Protein AF-A0A0A9WP14-F1 (afdb_monomer)

Foldseek 3Di:
DQVVLQVVLCVQVVDGDDLDLVCQLLVPLQPQSVVSSCCSVVLDPCVVDPGGDHPDPLVSSLVNLVVVVVSCVVLVNDDDSVLNSCSSVSRSVSRVSSSVSVVVSVVVVVVVVVVVVVVVD

Secondary structure (DSSP, 8-state):
-HHHHHHHHHHHHSS-----TTTHHHHHTTSHHHHHHHHHTTSS-TTTSPPPPSS--HHHHHHHHHHHHHHHHHTT----HHHHHHHHTT-HHHHHHHHHHHHHHHHHHHHHHHHHHHHT-

Radius of gyration: 14.54 Å; Cα contacts (8 Å, |Δi|>4): 125; chains: 1; bounding box: 34×28×44 Å

Structure (mmCIF, N/CA/C/O backbone):
data_AF-A0A0A9WP14-F1
#
_entry.id   AF-A0A0A9WP14-F1
#
loop_
_atom_site.group_PDB
_atom_site.id
_atom_site.type_symbol
_atom_site.label_atom_id
_atom_site.label_alt_id
_atom_site.label_comp_id
_atom_site.label_asym_id
_atom_site.label_entity_id
_atom_site.label_seq_id
_atom_site.pdbx_PDB_ins_code
_atom_site.Cartn_x
_atom_site.Cartn_y
_atom_site.Cartn_z
_atom_site.occupancy
_atom_site.B_iso_or_equiv
_atom_site.auth_seq_id
_atom_site.auth_comp_id
_atom_site.auth_asym_id
_atom_site.auth_atom_id
_atom_site.pdbx_PDB_model_num
ATOM 1 N N . MET A 1 1 ? -17.231 -8.256 -2.338 1.00 64.88 1 MET A N 1
ATOM 2 C CA . MET A 1 1 ? -15.984 -7.984 -1.578 1.00 64.88 1 MET A CA 1
ATOM 3 C C . MET A 1 1 ? -15.216 -6.817 -2.172 1.00 64.88 1 MET A C 1
ATOM 5 O O . MET A 1 1 ? -14.972 -5.872 -1.438 1.00 64.88 1 MET A O 1
ATOM 9 N N . THR A 1 2 ? -14.899 -6.837 -3.472 1.00 76.12 2 THR A N 1
ATOM 10 C CA . THR A 1 2 ? -14.250 -5.707 -4.164 1.00 76.12 2 THR A CA 1
ATOM 11 C C . THR A 1 2 ? -15.015 -4.398 -3.977 1.00 76.12 2 THR A C 1
ATOM 13 O O . THR A 1 2 ? -14.423 -3.434 -3.526 1.00 76.12 2 THR A O 1
ATOM 16 N N . GLU A 1 3 ? -16.341 -4.396 -4.153 1.00 83.19 3 GLU A N 1
ATOM 17 C CA . GLU A 1 3 ? -17.187 -3.206 -3.934 1.00 83.19 3 GLU A CA 1
ATOM 18 C C . GLU A 1 3 ? -17.067 -2.609 -2.521 1.00 83.19 3 GLU A C 1
ATOM 20 O O . GLU A 1 3 ? -17.050 -1.395 -2.361 1.00 83.19 3 GLU A O 1
ATOM 25 N N . VAL A 1 4 ? -16.947 -3.448 -1.485 1.00 86.25 4 VAL A N 1
ATOM 26 C CA . VAL A 1 4 ? -16.783 -2.981 -0.096 1.00 86.25 4 VAL A CA 1
ATOM 27 C C . VAL A 1 4 ? -15.428 -2.297 0.074 1.00 86.25 4 VAL A C 1
ATOM 29 O O . VAL A 1 4 ? -15.335 -1.253 0.716 1.00 86.25 4 VAL A O 1
ATOM 32 N N . LEU A 1 5 ? -14.383 -2.873 -0.524 1.00 86.69 5 LEU A N 1
ATOM 33 C CA . LEU A 1 5 ? -13.041 -2.306 -0.492 1.00 86.69 5 LEU A CA 1
ATOM 34 C C . LEU A 1 5 ? -12.975 -1.002 -1.300 1.00 86.69 5 LEU A C 1
ATOM 36 O O . LEU A 1 5 ? -12.397 -0.030 -0.828 1.00 86.69 5 LEU A O 1
ATOM 40 N N . GLU A 1 6 ? -13.630 -0.935 -2.459 1.00 88.38 6 GLU A N 1
ATOM 41 C CA . GLU A 1 6 ? -13.753 0.284 -3.269 1.00 88.38 6 GLU A CA 1
ATOM 42 C C . GLU A 1 6 ? -14.521 1.386 -2.528 1.00 88.38 6 GLU A C 1
ATOM 44 O O . GLU A 1 6 ? -14.073 2.531 -2.486 1.00 88.38 6 GLU A O 1
ATOM 49 N N . GLN A 1 7 ? -15.639 1.056 -1.875 1.00 88.12 7 GLN A N 1
ATOM 50 C CA . GLN A 1 7 ? -16.391 2.002 -1.042 1.00 88.12 7 GLN A CA 1
ATOM 51 C C . GLN A 1 7 ? -15.567 2.500 0.147 1.00 88.12 7 GLN A C 1
ATOM 53 O O . GLN A 1 7 ? -15.599 3.689 0.473 1.00 88.12 7 GLN A O 1
ATOM 58 N N . TRP A 1 8 ? -14.803 1.614 0.790 1.00 89.38 8 TRP A N 1
ATOM 59 C CA . TRP A 1 8 ? -13.878 2.009 1.847 1.00 89.38 8 TRP A CA 1
ATOM 60 C C . TRP A 1 8 ? -12.777 2.930 1.318 1.00 89.38 8 TRP A C 1
ATOM 62 O O . TRP A 1 8 ? -12.497 3.947 1.947 1.00 89.38 8 TRP A O 1
ATOM 72 N N . MET A 1 9 ? -12.201 2.631 0.153 1.00 87.75 9 MET A N 1
ATOM 73 C CA . MET A 1 9 ? -11.210 3.490 -0.498 1.00 87.75 9 MET A CA 1
ATOM 74 C C . MET A 1 9 ? -11.786 4.873 -0.800 1.00 87.75 9 MET A C 1
ATOM 76 O O . MET A 1 9 ? -11.172 5.873 -0.436 1.00 87.75 9 MET A O 1
ATOM 80 N N . VAL A 1 10 ? -12.998 4.948 -1.360 1.00 88.44 10 VAL A N 1
ATOM 81 C CA . VAL A 1 10 ? -13.708 6.217 -1.598 1.00 88.44 10 VAL A CA 1
ATOM 82 C C . VAL A 1 10 ? -13.873 7.002 -0.301 1.00 88.44 10 VAL A C 1
ATOM 84 O O . VAL A 1 10 ? -13.571 8.193 -0.261 1.00 88.44 10 VAL A O 1
ATOM 87 N N . LYS A 1 11 ? -14.316 6.346 0.775 1.00 87.06 11 LYS A N 1
ATOM 88 C CA . LYS A 1 11 ? -14.521 6.989 2.079 1.00 87.06 11 LYS A CA 1
ATOM 89 C C . LYS A 1 11 ? -13.209 7.488 2.698 1.00 87.06 11 LYS A C 1
ATOM 91 O O . LYS A 1 11 ? -13.185 8.575 3.266 1.00 87.06 11 LYS A O 1
ATOM 96 N N . THR A 1 12 ? -12.142 6.698 2.607 1.00 86.12 12 THR A N 1
ATOM 97 C CA . THR A 1 12 ? -10.835 6.985 3.224 1.00 86.12 12 THR A CA 1
ATOM 98 C C . THR A 1 12 ? -10.059 8.050 2.450 1.00 86.12 12 THR A C 1
ATOM 100 O O . THR A 1 12 ? -9.472 8.961 3.036 1.00 86.12 12 THR A O 1
ATOM 103 N N . MET A 1 13 ? -10.062 7.942 1.123 1.00 82.75 13 MET A N 1
ATOM 104 C CA . MET A 1 13 ? -9.198 8.716 0.232 1.00 82.75 13 MET A CA 1
ATOM 105 C C . MET A 1 13 ? -9.915 9.895 -0.431 1.00 82.75 13 MET A C 1
ATOM 107 O O . MET A 1 13 ? -9.263 10.844 -0.858 1.00 82.75 13 MET A O 1
ATOM 111 N N . GLY A 1 14 ? -11.249 9.867 -0.495 1.00 79.19 14 GLY A N 1
ATOM 112 C CA . GLY A 1 14 ? -12.068 10.914 -1.112 1.00 79.19 14 GLY A CA 1
ATOM 113 C C . GLY A 1 14 ? -12.149 10.842 -2.639 1.00 79.19 14 GLY A C 1
ATOM 114 O O . GLY A 1 14 ? -12.726 11.737 -3.251 1.00 79.19 14 GLY A O 1
ATOM 115 N N . TYR A 1 15 ? -11.594 9.800 -3.266 1.00 75.38 15 TYR A N 1
ATOM 116 C CA . TYR A 1 15 ? -11.684 9.565 -4.707 1.00 75.38 15 TYR A CA 1
ATOM 117 C C . TYR A 1 15 ? -11.979 8.098 -5.021 1.00 75.38 15 TYR A C 1
ATOM 119 O O . TYR A 1 15 ? -11.666 7.198 -4.241 1.00 75.38 15 TYR A O 1
ATOM 127 N N . MET A 1 16 ? -12.608 7.863 -6.174 1.00 71.19 16 MET A N 1
ATOM 128 C CA . MET A 1 16 ? -12.952 6.519 -6.623 1.00 71.19 16 MET A CA 1
ATOM 129 C C . MET A 1 16 ? -11.710 5.785 -7.109 1.00 71.19 16 MET A C 1
ATOM 131 O O . MET A 1 16 ? -11.026 6.234 -8.026 1.00 71.19 16 MET A O 1
ATOM 135 N N . VAL A 1 17 ? -11.453 4.634 -6.498 1.00 70.81 17 VAL A N 1
ATOM 136 C CA . VAL A 1 17 ? -10.452 3.676 -6.950 1.00 70.81 17 VAL A CA 1
ATOM 137 C C . VAL A 1 17 ? -11.192 2.485 -7.526 1.00 70.81 17 VAL A C 1
ATOM 139 O O . VAL A 1 17 ? -11.935 1.824 -6.805 1.00 70.81 17 VAL A O 1
ATOM 142 N N . LYS A 1 18 ? -10.995 2.222 -8.818 1.00 74.50 18 LYS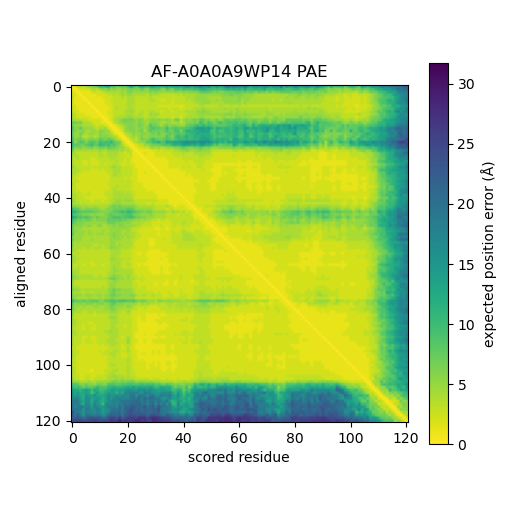 A N 1
ATOM 143 C CA . LYS A 1 18 ? -11.514 1.019 -9.463 1.00 74.50 18 LYS A CA 1
ATOM 144 C C . LYS A 1 18 ? -10.494 -0.098 -9.286 1.00 74.50 18 LYS A C 1
ATOM 146 O O . LYS A 1 18 ? -9.409 -0.052 -9.860 1.00 74.50 18 LYS A O 1
ATOM 151 N N . LEU A 1 19 ? -10.830 -1.101 -8.486 1.00 77.00 19 LEU A N 1
ATOM 152 C CA . LEU A 1 19 ? -9.966 -2.243 -8.188 1.00 77.00 19 LEU A CA 1
ATOM 153 C C . LEU A 1 19 ? -10.147 -3.341 -9.245 1.00 77.00 19 LEU A C 1
ATOM 155 O O . LEU A 1 19 ? -10.385 -4.507 -8.927 1.00 77.00 19 LEU A O 1
ATOM 159 N N . SER A 1 20 ? -10.051 -2.968 -10.526 1.00 78.56 20 SER A N 1
ATOM 160 C CA . SER A 1 20 ? -10.000 -3.948 -11.610 1.00 78.56 20 SER A CA 1
ATOM 161 C C . SER A 1 20 ? -8.650 -4.674 -11.565 1.00 78.56 20 SER A C 1
ATOM 163 O O . SER A 1 20 ? -7.615 -4.060 -11.305 1.00 78.56 20 SER A O 1
ATOM 165 N N . THR A 1 21 ? -8.62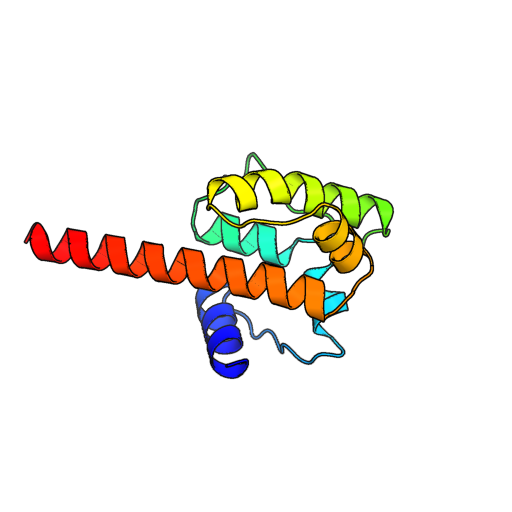7 -5.985 -11.822 1.00 67.50 21 THR A N 1
ATOM 166 C CA . THR A 1 21 ? -7.386 -6.786 -11.778 1.00 67.50 21 THR A CA 1
ATOM 167 C C . THR A 1 21 ? -6.315 -6.297 -12.754 1.00 67.50 21 THR A C 1
ATOM 169 O O . THR A 1 21 ? -5.136 -6.548 -12.536 1.00 67.50 21 THR A O 1
ATOM 172 N N . VAL A 1 22 ? -6.707 -5.576 -13.807 1.00 73.75 22 VAL A N 1
ATOM 173 C CA . VAL A 1 22 ? -5.801 -5.026 -14.825 1.00 73.75 22 VAL A CA 1
ATOM 174 C C . VAL A 1 22 ? -5.130 -3.730 -14.353 1.00 73.75 22 VAL A C 1
ATOM 176 O O . VAL A 1 22 ? -3.969 -3.474 -14.670 1.00 73.75 22 VAL A O 1
ATOM 179 N N . GLU A 1 23 ? -5.837 -2.904 -13.582 1.00 83.19 23 GLU A N 1
ATOM 180 C CA . GLU A 1 23 ? -5.361 -1.570 -13.193 1.00 83.19 23 GLU A CA 1
ATOM 181 C C . GLU A 1 23 ? -4.768 -1.545 -11.785 1.00 83.19 23 GLU A C 1
ATOM 183 O O . GLU A 1 23 ? -3.896 -0.727 -11.500 1.00 83.19 23 GLU A O 1
ATOM 188 N N . VAL A 1 24 ? -5.190 -2.464 -10.914 1.00 89.00 24 VAL A N 1
ATOM 189 C CA . VAL A 1 24 ? -4.829 -2.437 -9.493 1.00 89.00 24 VAL A CA 1
ATOM 190 C C . VAL A 1 24 ? -3.325 -2.561 -9.250 1.00 89.00 24 VAL A C 1
ATOM 192 O O . VAL A 1 24 ? -2.792 -1.846 -8.406 1.00 89.00 24 VAL A O 1
ATOM 195 N N . GLY A 1 25 ? -2.622 -3.391 -10.029 1.00 92.69 25 GLY A N 1
ATOM 196 C CA . GLY A 1 25 ? -1.163 -3.485 -9.958 1.00 92.69 25 GLY A CA 1
ATOM 197 C C . GLY A 1 25 ? -0.503 -2.151 -10.311 1.00 92.69 25 GLY A C 1
ATOM 198 O O . GLY A 1 25 ? 0.309 -1.638 -9.552 1.00 92.69 25 GLY A O 1
ATOM 199 N N . ASN A 1 26 ? -0.924 -1.519 -11.411 1.00 92.56 26 ASN A N 1
ATOM 200 C CA . ASN A 1 26 ? -0.400 -0.212 -11.824 1.00 92.56 26 ASN A CA 1
ATOM 201 C C . ASN A 1 26 ? -0.720 0.915 -10.836 1.00 92.56 26 ASN A C 1
ATOM 203 O O . ASN A 1 26 ? 0.028 1.883 -10.770 1.00 92.56 26 ASN A O 1
ATOM 207 N N . LEU A 1 27 ? -1.817 0.806 -10.091 1.00 91.19 27 LEU A N 1
ATOM 208 C CA . LEU A 1 27 ? -2.220 1.823 -9.128 1.00 91.19 27 LEU A CA 1
ATOM 209 C C . LEU A 1 27 ? -1.475 1.720 -7.792 1.00 91.19 27 LEU A C 1
ATOM 211 O O . LEU A 1 27 ? -1.266 2.733 -7.133 1.00 91.19 27 LEU A O 1
ATOM 215 N N . LEU A 1 28 ? -1.152 0.502 -7.357 1.00 94.00 28 LEU A N 1
ATOM 216 C CA . LEU A 1 28 ? -0.698 0.242 -5.990 1.00 94.00 28 LEU A CA 1
ATOM 217 C C . LEU A 1 28 ? 0.796 -0.086 -5.879 1.00 94.00 28 LEU A C 1
ATOM 219 O O . LEU A 1 28 ? 1.327 -0.062 -4.769 1.00 94.00 28 LEU A O 1
ATOM 223 N N . TYR A 1 29 ? 1.466 -0.427 -6.986 1.00 96.75 29 TYR A N 1
ATOM 224 C CA . TYR A 1 29 ? 2.849 -0.922 -6.956 1.00 96.75 29 TYR A CA 1
ATOM 225 C C . TYR A 1 29 ? 3.863 0.076 -6.389 1.00 96.75 29 TYR A C 1
ATOM 227 O O . TYR A 1 29 ? 4.849 -0.336 -5.791 1.00 96.75 29 TYR A O 1
ATOM 235 N N . ASP A 1 30 ? 3.630 1.377 -6.570 1.00 96.00 30 ASP A N 1
ATOM 236 C CA . ASP A 1 30 ? 4.537 2.431 -6.106 1.00 96.00 30 ASP A CA 1
ATOM 237 C C . ASP A 1 30 ? 4.420 2.703 -4.598 1.00 96.00 30 ASP A C 1
ATOM 239 O O . ASP A 1 30 ? 5.235 3.415 -4.014 1.00 96.00 30 ASP A O 1
ATOM 243 N N . GLY A 1 31 ? 3.412 2.117 -3.949 1.00 95.62 31 GLY A N 1
ATOM 244 C CA . GLY A 1 31 ? 3.151 2.265 -2.528 1.00 95.62 31 GLY A CA 1
ATOM 245 C C . GLY A 1 31 ? 2.545 3.608 -2.121 1.00 95.62 31 GLY A C 1
ATOM 246 O O . GLY A 1 31 ? 2.243 3.780 -0.937 1.00 95.62 31 GLY A O 1
ATOM 247 N N . THR A 1 32 ? 2.296 4.542 -3.048 1.00 94.88 32 THR A N 1
ATOM 248 C CA . THR A 1 32 ? 1.711 5.854 -2.722 1.00 94.88 32 THR A CA 1
ATOM 249 C C . THR A 1 32 ? 0.343 5.697 -2.062 1.00 94.88 32 THR A C 1
ATOM 251 O O . THR A 1 32 ? 0.060 6.341 -1.057 1.00 94.88 32 THR A O 1
ATOM 254 N N . VAL A 1 33 ? -0.490 4.783 -2.563 1.00 93.69 33 VAL A N 1
ATOM 255 C CA . VAL A 1 33 ? -1.822 4.545 -1.988 1.00 93.69 33 VAL A CA 1
ATOM 256 C C . VAL A 1 33 ? -1.740 3.992 -0.562 1.00 93.69 33 VAL A C 1
ATOM 258 O O . VAL A 1 33 ? -2.497 4.426 0.305 1.00 93.69 33 VAL A O 1
ATOM 261 N N . TYR A 1 34 ? -0.817 3.065 -0.283 1.00 95.00 34 TYR A N 1
ATOM 262 C CA . TYR A 1 34 ? -0.638 2.544 1.076 1.00 95.00 34 TYR A CA 1
ATOM 263 C C . TYR A 1 34 ? -0.153 3.636 2.027 1.00 95.00 34 TYR A C 1
ATOM 265 O O . TYR A 1 34 ? -0.678 3.757 3.132 1.00 95.00 34 TYR A O 1
ATOM 273 N N . HIS A 1 35 ? 0.815 4.446 1.589 1.00 95.44 35 HIS A N 1
ATOM 274 C CA . HIS A 1 35 ? 1.309 5.595 2.346 1.00 95.44 35 HIS A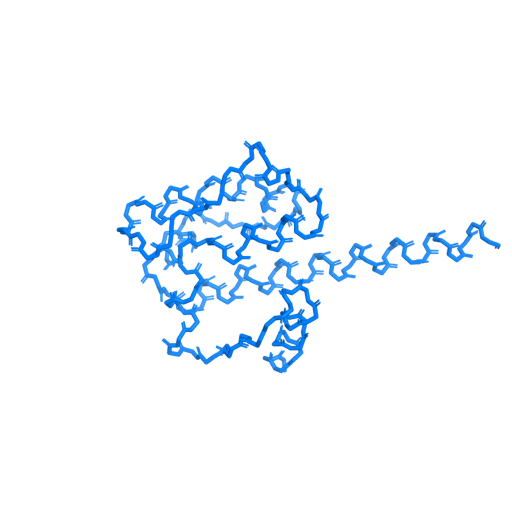 CA 1
ATOM 275 C C . HIS A 1 35 ? 0.172 6.556 2.703 1.00 95.44 35 HIS A C 1
ATOM 277 O O . HIS A 1 35 ? -0.025 6.855 3.881 1.00 95.44 35 HIS A O 1
ATOM 283 N N . ASP A 1 36 ? -0.631 6.956 1.719 1.00 92.88 36 ASP A N 1
ATOM 284 C CA . ASP A 1 36 ? -1.737 7.886 1.928 1.00 92.88 36 ASP A CA 1
ATOM 285 C C . ASP A 1 36 ? -2.764 7.340 2.937 1.00 92.88 36 ASP A C 1
ATOM 287 O O . ASP A 1 36 ? -3.235 8.080 3.805 1.00 92.88 36 ASP A O 1
ATOM 291 N N . ILE A 1 37 ? -3.085 6.041 2.877 1.00 93.00 37 ILE A N 1
ATOM 292 C CA . ILE A 1 37 ? -3.976 5.389 3.852 1.00 93.00 37 ILE A CA 1
ATOM 293 C C . ILE A 1 37 ? -3.370 5.464 5.258 1.00 93.00 37 ILE A C 1
ATOM 295 O O . ILE A 1 37 ? -4.040 5.898 6.196 1.00 93.00 37 ILE A O 1
ATOM 299 N N . LEU A 1 38 ? -2.098 5.089 5.419 1.00 93.00 38 LEU A N 1
ATOM 300 C CA . LEU A 1 38 ? -1.405 5.159 6.712 1.00 93.00 38 LEU A CA 1
ATOM 301 C C . LEU A 1 38 ? -1.396 6.591 7.268 1.00 93.00 38 LEU A C 1
ATOM 303 O O . LEU A 1 38 ? -1.572 6.802 8.469 1.00 93.00 38 LEU A O 1
ATOM 307 N N . CYS A 1 39 ? -1.239 7.574 6.387 1.00 92.06 39 CYS A N 1
ATOM 308 C CA . CYS A 1 39 ? -1.325 8.996 6.684 1.00 92.06 39 CYS A CA 1
ATOM 309 C C . CYS A 1 39 ? -2.717 9.407 7.186 1.00 92.06 39 CYS A C 1
ATOM 311 O O . CYS A 1 39 ? -2.842 10.045 8.232 1.00 92.06 39 CYS A O 1
ATOM 313 N N . LYS A 1 40 ? -3.784 9.014 6.478 1.00 89.62 40 LYS A N 1
ATOM 314 C CA . LYS A 1 40 ? -5.178 9.331 6.842 1.00 89.62 40 LYS A CA 1
ATOM 315 C C . LYS A 1 40 ? -5.581 8.771 8.201 1.00 89.62 40 LYS A C 1
ATOM 317 O O . LYS A 1 40 ? -6.340 9.412 8.922 1.00 89.62 40 LYS A O 1
ATOM 322 N N . TYR A 1 41 ? -5.045 7.610 8.556 1.00 89.94 41 TYR A N 1
ATOM 323 C CA . TYR A 1 41 ? -5.269 6.969 9.848 1.00 89.94 41 TYR A CA 1
ATOM 324 C C . TYR A 1 41 ? -4.295 7.442 10.947 1.00 8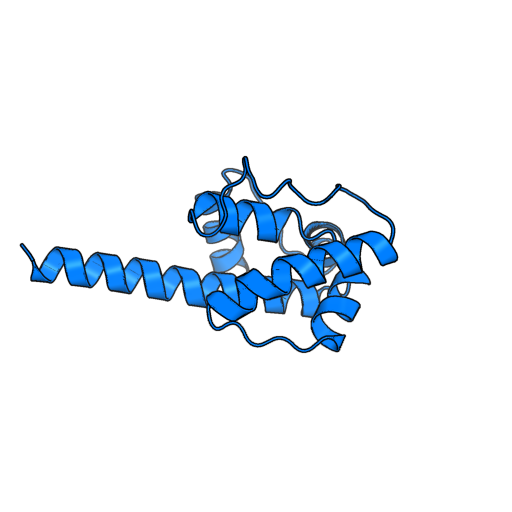9.94 41 TYR A C 1
ATOM 326 O O . TYR A 1 41 ? -4.317 6.901 12.050 1.00 89.94 41 TYR A O 1
ATOM 334 N N . ASN A 1 42 ? -3.466 8.465 10.687 1.00 89.00 42 ASN A N 1
ATOM 335 C CA . ASN A 1 42 ? -2.450 9.001 11.608 1.00 89.00 42 ASN A CA 1
ATOM 336 C C . ASN A 1 42 ? -1.436 7.955 12.113 1.00 89.00 42 ASN A C 1
ATOM 338 O O . ASN A 1 42 ? -0.879 8.100 13.201 1.00 89.00 42 ASN A O 1
ATOM 342 N N . ILE A 1 43 ? -1.181 6.906 11.328 1.00 90.69 43 ILE A N 1
ATOM 343 C CA . ILE A 1 43 ? -0.180 5.875 11.646 1.00 90.69 43 ILE A CA 1
ATOM 344 C C . ILE A 1 43 ? 1.220 6.392 11.323 1.00 90.69 43 ILE A C 1
ATOM 346 O O . ILE A 1 43 ? 2.161 6.156 12.079 1.00 90.69 43 ILE A O 1
ATOM 350 N N . ILE A 1 44 ? 1.339 7.146 10.229 1.00 92.12 44 ILE A N 1
ATOM 351 C CA . ILE A 1 44 ? 2.556 7.867 9.860 1.00 92.12 44 ILE A CA 1
ATOM 352 C C . ILE A 1 44 ? 2.295 9.368 9.829 1.00 92.12 44 ILE A C 1
ATOM 354 O O . ILE A 1 44 ? 1.207 9.830 9.489 1.00 92.12 44 ILE A O 1
ATOM 358 N N . ASN A 1 45 ? 3.321 10.148 10.164 1.00 89.75 45 ASN A N 1
ATOM 359 C CA . ASN A 1 45 ? 3.271 11.596 10.027 1.00 89.75 45 ASN A CA 1
ATOM 360 C C . ASN A 1 45 ? 3.739 11.987 8.620 1.00 89.75 45 ASN A C 1
ATOM 362 O O . ASN A 1 45 ? 4.936 11.942 8.340 1.00 89.75 45 ASN A O 1
ATOM 366 N N . CYS A 1 46 ? 2.815 12.423 7.767 1.00 87.44 46 CYS A N 1
ATOM 367 C CA . CYS A 1 46 ? 3.086 12.757 6.362 1.00 87.44 46 CYS A CA 1
ATOM 368 C C . CYS A 1 46 ? 4.129 13.870 6.171 1.00 87.44 46 CYS A C 1
ATOM 370 O O . CYS A 1 46 ? 4.755 13.952 5.122 1.00 87.44 46 CYS A O 1
ATOM 372 N N . ASN A 1 47 ? 4.349 14.715 7.185 1.00 86.25 47 ASN A N 1
ATOM 373 C CA . ASN A 1 47 ? 5.364 15.771 7.127 1.00 86.25 47 ASN A CA 1
ATOM 374 C C . ASN A 1 47 ? 6.778 15.238 7.398 1.00 86.25 47 ASN A C 1
ATOM 376 O O . ASN A 1 47 ? 7.757 15.895 7.061 1.00 86.25 47 ASN A O 1
ATOM 380 N N . LYS A 1 48 ? 6.891 14.077 8.056 1.00 86.56 48 LYS A N 1
ATOM 381 C CA . LYS A 1 48 ? 8.167 13.438 8.416 1.00 86.56 48 LYS A CA 1
ATOM 382 C C . LYS A 1 48 ? 8.470 12.201 7.570 1.00 86.56 48 LYS A C 1
ATOM 384 O O . LYS A 1 48 ? 9.631 11.833 7.441 1.00 86.56 48 LYS A O 1
ATOM 389 N N . CYS A 1 49 ? 7.440 11.578 7.009 1.00 87.56 49 CYS A N 1
ATOM 390 C CA . CYS A 1 49 ? 7.530 10.443 6.104 1.00 87.56 49 CYS A CA 1
ATOM 391 C C . CYS A 1 49 ? 7.020 10.895 4.730 1.00 87.56 49 CYS A C 1
ATOM 393 O O . CYS A 1 49 ? 5.802 10.895 4.530 1.00 87.56 49 CYS A O 1
ATOM 395 N N . PRO A 1 50 ? 7.905 11.324 3.811 1.00 89.38 50 PRO A N 1
ATOM 396 C CA . PRO A 1 50 ? 7.488 11.769 2.486 1.00 89.38 50 PRO A CA 1
ATOM 397 C C . PRO A 1 50 ? 6.794 10.637 1.723 1.00 89.38 50 PRO A C 1
ATOM 399 O O . PRO A 1 50 ? 7.072 9.459 1.949 1.00 89.38 50 PRO A O 1
ATOM 402 N N . ALA A 1 51 ? 5.875 11.008 0.833 1.00 92.38 51 ALA A N 1
ATOM 403 C CA . ALA A 1 51 ? 5.187 10.046 -0.015 1.00 92.38 51 ALA A CA 1
ATOM 404 C C . ALA A 1 51 ? 6.169 9.390 -1.005 1.00 92.38 51 ALA A C 1
ATOM 406 O O . ALA A 1 51 ? 7.066 10.078 -1.509 1.00 92.38 51 ALA A O 1
ATOM 407 N N . PRO A 1 52 ? 5.987 8.096 -1.325 1.00 95.19 52 PRO A N 1
ATOM 408 C CA . PRO A 1 52 ? 6.700 7.452 -2.418 1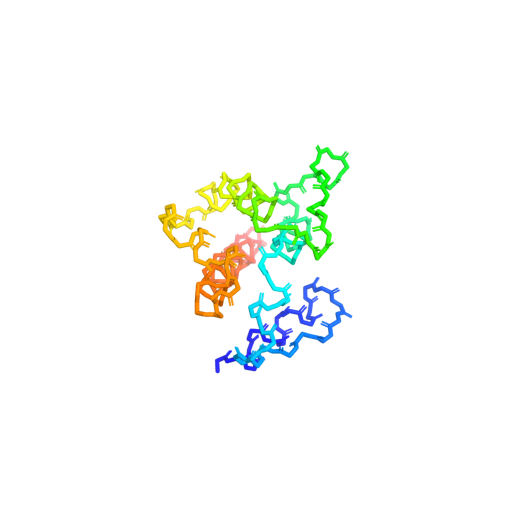.00 95.19 52 PRO A CA 1
ATOM 409 C C . PRO A 1 52 ? 6.534 8.214 -3.742 1.00 95.19 52 PRO A C 1
ATOM 411 O O . PRO A 1 52 ? 5.461 8.777 -3.995 1.00 95.19 52 PRO A O 1
ATOM 414 N N . PRO A 1 53 ? 7.564 8.233 -4.606 1.00 94.12 53 PRO A N 1
ATOM 415 C CA . PRO A 1 53 ? 7.449 8.812 -5.937 1.00 94.12 53 PRO A CA 1
ATOM 416 C C . PRO A 1 53 ? 6.435 8.025 -6.772 1.00 94.12 53 PRO A C 1
ATOM 418 O O . PRO A 1 53 ? 6.468 6.799 -6.797 1.00 94.12 53 PRO A O 1
ATOM 421 N N . ARG A 1 54 ? 5.565 8.737 -7.495 1.00 93.00 54 ARG A N 1
ATOM 422 C CA . ARG A 1 54 ? 4.592 8.115 -8.403 1.00 93.00 54 ARG A CA 1
ATOM 423 C C . ARG A 1 54 ? 5.252 7.632 -9.684 1.00 93.00 54 ARG A C 1
ATOM 425 O O . ARG A 1 54 ? 6.119 8.312 -10.230 1.00 93.00 54 ARG A O 1
ATOM 432 N N . ASN A 1 55 ? 4.752 6.518 -10.207 1.00 92.56 55 ASN A N 1
ATOM 433 C CA . ASN A 1 55 ? 5.264 5.866 -11.414 1.00 92.56 55 ASN A CA 1
ATOM 434 C C . ASN A 1 55 ? 6.797 5.639 -11.434 1.00 92.56 55 ASN A C 1
ATOM 436 O O . ASN A 1 55 ? 7.453 5.998 -12.417 1.00 92.56 55 ASN A O 1
ATOM 440 N N . PRO A 1 56 ? 7.399 5.084 -10.369 1.00 95.62 56 PRO A N 1
ATOM 441 C CA . PRO A 1 56 ? 8.844 4.934 -10.284 1.00 95.62 56 PRO A CA 1
ATOM 442 C C . PRO A 1 56 ? 9.349 3.722 -11.085 1.00 95.62 56 PRO A C 1
ATOM 444 O O . PRO A 1 56 ? 8.558 2.925 -11.607 1.00 95.62 56 PRO A O 1
ATOM 447 N N . SER A 1 57 ? 10.679 3.570 -11.149 1.00 97.25 57 SER A N 1
ATOM 448 C CA . SER A 1 57 ? 11.305 2.309 -11.564 1.00 97.25 57 SER A CA 1
ATOM 449 C C . SER A 1 57 ? 11.007 1.198 -10.550 1.00 97.25 57 SER A C 1
ATOM 451 O O . SER A 1 57 ? 10.601 1.472 -9.417 1.00 97.25 57 SER A O 1
ATOM 453 N N . VAL A 1 58 ? 11.205 -0.058 -10.952 1.00 96.75 58 VAL A N 1
ATOM 454 C CA . VAL A 1 58 ? 10.914 -1.220 -10.097 1.00 96.75 58 VAL A CA 1
ATOM 455 C C . VAL A 1 58 ? 11.763 -1.187 -8.825 1.00 96.75 58 VAL A C 1
ATOM 457 O O . VAL A 1 58 ? 11.230 -1.373 -7.739 1.00 96.75 58 VAL A O 1
ATOM 460 N N . GLU A 1 59 ? 13.043 -0.830 -8.929 1.00 97.19 59 GLU A N 1
ATOM 461 C CA . GLU A 1 59 ? 13.967 -0.774 -7.788 1.00 97.19 59 GLU A CA 1
ATOM 462 C C . GLU A 1 59 ? 13.520 0.265 -6.745 1.00 97.19 59 GLU A C 1
ATOM 464 O O . GLU A 1 59 ? 13.630 0.061 -5.537 1.00 97.19 59 GLU A O 1
ATOM 469 N N . VAL A 1 60 ? 12.971 1.391 -7.208 1.00 97.50 60 VAL A N 1
ATOM 470 C CA . VAL A 1 60 ? 12.447 2.443 -6.328 1.00 97.50 60 VAL A CA 1
ATOM 471 C C . VAL A 1 60 ? 11.095 2.039 -5.725 1.00 97.50 60 VAL A C 1
ATOM 473 O O . VAL A 1 60 ? 10.821 2.377 -4.569 1.00 97.50 60 VAL A O 1
ATOM 476 N N . ALA A 1 61 ? 10.264 1.292 -6.458 1.00 97.81 61 ALA A N 1
ATOM 477 C CA . ALA A 1 61 ? 9.027 0.716 -5.927 1.00 97.81 61 ALA A CA 1
ATOM 478 C C . ALA A 1 61 ? 9.313 -0.320 -4.824 1.00 97.81 61 ALA A C 1
ATOM 480 O O . ALA A 1 61 ? 8.697 -0.265 -3.761 1.00 97.81 61 ALA A O 1
ATOM 481 N N . GLU A 1 62 ? 10.291 -1.207 -5.028 1.00 97.50 62 GLU A N 1
ATOM 482 C CA . GLU A 1 62 ? 10.731 -2.193 -4.030 1.00 97.50 62 GLU A CA 1
ATOM 483 C C . GLU A 1 62 ? 11.194 -1.523 -2.737 1.00 97.50 62 GLU A C 1
ATOM 485 O O . GLU A 1 62 ? 10.770 -1.915 -1.645 1.00 97.50 62 GLU A O 1
ATOM 490 N N . GLN A 1 63 ? 12.020 -0.478 -2.847 1.00 96.94 63 GLN A N 1
ATOM 491 C CA . GLN A 1 63 ? 12.462 0.283 -1.681 1.00 96.94 63 GLN A CA 1
ATOM 492 C C . GLN A 1 63 ? 11.277 0.947 -0.969 1.00 96.94 63 GLN A C 1
ATOM 494 O O . GLN A 1 63 ? 11.145 0.827 0.247 1.00 96.94 63 GLN A O 1
ATOM 499 N N . SER A 1 64 ? 10.372 1.575 -1.725 1.00 97.12 64 SER A N 1
ATOM 500 C CA . SER A 1 64 ? 9.187 2.242 -1.172 1.00 97.12 64 SER A CA 1
ATOM 501 C C . SER A 1 64 ? 8.288 1.267 -0.406 1.00 97.12 64 SER A C 1
ATOM 503 O O . SER A 1 64 ? 7.870 1.547 0.718 1.00 97.12 64 SER A O 1
ATOM 505 N N . LEU A 1 65 ? 8.022 0.088 -0.974 1.00 97.44 65 LEU A N 1
ATOM 506 C CA . LEU A 1 65 ? 7.228 -0.953 -0.320 1.00 97.44 65 LEU A CA 1
ATOM 507 C C . LEU A 1 65 ? 7.957 -1.583 0.870 1.00 97.44 65 LEU A C 1
ATOM 509 O O . LEU A 1 65 ? 7.313 -1.909 1.866 1.00 97.44 65 LEU A O 1
ATOM 513 N N . THR A 1 66 ? 9.283 -1.712 0.810 1.00 96.12 66 THR A N 1
ATOM 514 C CA . THR A 1 66 ? 10.106 -2.185 1.935 1.00 96.12 66 THR A CA 1
ATOM 515 C C . THR A 1 66 ? 10.036 -1.223 3.119 1.00 96.12 66 THR A C 1
ATOM 517 O O . THR A 1 66 ? 9.792 -1.657 4.249 1.00 96.12 66 THR A O 1
ATOM 520 N N . ASP A 1 67 ? 10.172 0.079 2.867 1.00 94.62 67 ASP A N 1
ATOM 521 C CA . ASP A 1 67 ? 10.081 1.120 3.894 1.00 94.62 67 ASP A CA 1
ATOM 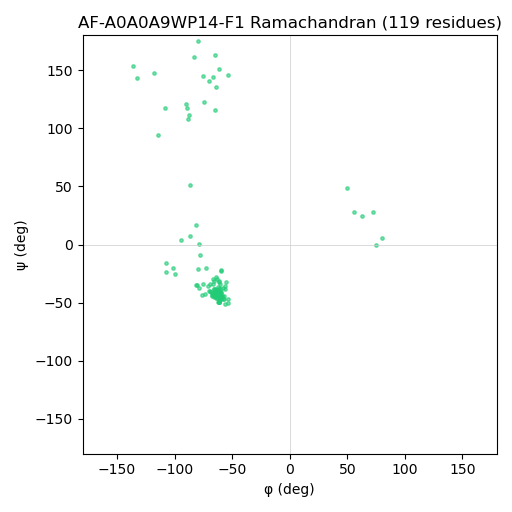522 C C . ASP A 1 67 ? 8.679 1.157 4.518 1.00 94.62 67 ASP A C 1
ATOM 524 O O . ASP A 1 67 ? 8.523 1.218 5.743 1.00 94.62 67 ASP A O 1
ATOM 528 N N . LEU A 1 68 ? 7.638 1.029 3.689 1.00 95.38 68 LEU A N 1
ATOM 529 C CA . LEU A 1 68 ? 6.252 0.894 4.145 1.00 95.38 68 LEU A CA 1
ATOM 530 C C . LEU A 1 68 ? 6.011 -0.410 4.916 1.00 95.38 68 LEU A C 1
ATOM 532 O O . LEU A 1 68 ? 5.211 -0.432 5.854 1.00 95.38 68 LEU A O 1
ATOM 536 N N . GLY A 1 69 ? 6.736 -1.480 4.586 1.00 94.44 69 GLY A N 1
ATOM 537 C CA . GLY A 1 69 ? 6.684 -2.770 5.269 1.00 94.44 69 GLY A CA 1
ATOM 538 C C . GLY A 1 69 ? 6.945 -2.666 6.774 1.00 94.44 69 GLY A C 1
ATOM 539 O O . GLY A 1 69 ? 6.330 -3.379 7.567 1.00 94.44 69 GLY A O 1
ATOM 540 N N . LEU A 1 70 ? 7.773 -1.723 7.223 1.00 92.44 70 LEU A N 1
ATOM 541 C CA . LEU A 1 70 ? 7.966 -1.485 8.658 1.00 92.44 70 LEU A CA 1
ATOM 542 C C . LEU A 1 70 ? 6.656 -1.073 9.348 1.00 92.44 70 LEU A C 1
ATOM 544 O O . LEU A 1 70 ? 6.306 -1.617 10.396 1.00 92.44 70 LEU A O 1
ATOM 548 N N . TRP A 1 71 ? 5.888 -0.180 8.725 1.00 94.25 71 TRP A N 1
ATOM 549 C CA . TRP A 1 71 ? 4.597 0.280 9.240 1.00 94.25 71 TRP A CA 1
ATOM 550 C C . TRP A 1 71 ? 3.528 -0.804 9.170 1.00 94.25 71 TRP A C 1
ATOM 552 O O . TRP A 1 71 ? 2.774 -0.991 10.125 1.00 94.25 71 TRP A O 1
ATOM 562 N N . LEU A 1 72 ? 3.507 -1.581 8.085 1.00 93.88 72 LEU A N 1
ATOM 563 C CA . LEU A 1 72 ? 2.610 -2.729 7.960 1.00 93.88 72 LEU A CA 1
ATOM 564 C C . LEU A 1 72 ? 2.864 -3.748 9.088 1.00 93.88 72 LEU A C 1
ATOM 566 O O . LEU A 1 72 ? 1.919 -4.190 9.745 1.00 93.88 72 LEU A O 1
ATOM 570 N N . LYS A 1 73 ? 4.132 -4.053 9.404 1.00 93.38 73 LYS A N 1
ATOM 571 C CA . LYS A 1 73 ? 4.484 -4.929 10.539 1.00 93.38 73 LYS A CA 1
ATOM 572 C C . LYS A 1 73 ? 4.001 -4.374 11.876 1.00 93.38 73 LYS A C 1
ATOM 574 O O . LYS A 1 73 ? 3.484 -5.145 12.681 1.00 93.38 73 LYS A O 1
ATOM 579 N N . LEU A 1 74 ? 4.123 -3.065 12.110 1.00 90.00 74 LEU A N 1
ATOM 580 C CA . LEU A 1 74 ? 3.639 -2.423 13.342 1.00 90.00 74 LEU A CA 1
ATOM 581 C C . LEU A 1 74 ? 2.115 -2.531 13.509 1.00 90.00 74 LEU A C 1
ATOM 583 O O . LEU A 1 74 ? 1.630 -2.641 14.632 1.00 90.00 74 LEU A O 1
ATOM 587 N N . LEU A 1 75 ? 1.361 -2.584 12.408 1.00 89.81 75 LEU A N 1
ATOM 588 C CA . LEU A 1 75 ? -0.083 -2.863 12.412 1.00 89.81 75 LEU A CA 1
ATOM 589 C C . LEU A 1 75 ? -0.417 -4.358 12.562 1.00 89.81 75 LEU A C 1
ATOM 591 O O . LEU A 1 75 ? -1.588 -4.751 12.567 1.00 89.81 75 LEU A O 1
ATOM 595 N N . GLY A 1 76 ? 0.598 -5.218 12.670 1.00 90.12 76 GLY A N 1
ATOM 596 C CA . GLY A 1 76 ? 0.443 -6.667 12.741 1.00 90.12 76 GLY A CA 1
ATOM 597 C C . GLY A 1 76 ? 0.035 -7.303 11.410 1.00 90.12 76 GLY A C 1
ATOM 598 O O . GLY A 1 76 ? -0.654 -8.327 11.426 1.00 90.12 76 GLY A O 1
ATOM 599 N N . ILE A 1 77 ? 0.399 -6.686 10.281 1.00 92.69 77 ILE A N 1
ATOM 600 C CA . ILE A 1 77 ? 0.251 -7.228 8.921 1.00 92.69 77 ILE A CA 1
ATOM 601 C C . ILE A 1 77 ? 1.520 -8.016 8.599 1.00 92.69 77 ILE A C 1
ATOM 603 O O . ILE A 1 77 ? 2.623 -7.461 8.577 1.00 92.69 77 ILE A O 1
ATOM 607 N N . SER A 1 78 ? 1.374 -9.321 8.370 1.00 90.00 78 SER A N 1
ATOM 608 C CA . SER A 1 78 ? 2.503 -10.198 8.063 1.00 90.00 78 SER A CA 1
ATOM 609 C C . SER A 1 78 ? 2.720 -10.243 6.555 1.00 90.00 78 SER A C 1
ATOM 611 O O . SER A 1 78 ? 1.838 -10.653 5.810 1.00 90.00 78 SER A O 1
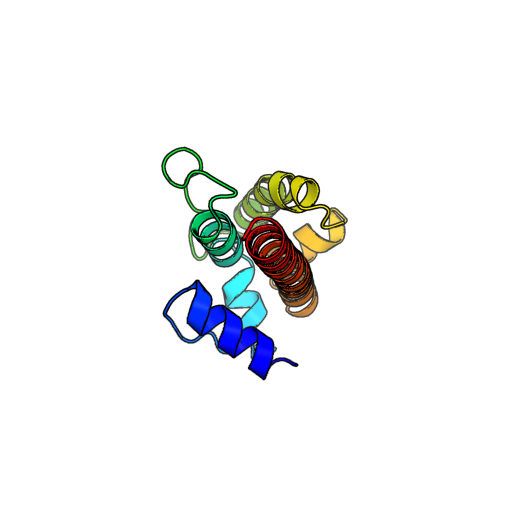ATOM 613 N N . HIS A 1 79 ? 3.905 -9.848 6.102 1.00 92.75 79 HIS A N 1
ATOM 614 C CA . HIS A 1 79 ? 4.301 -9.936 4.700 1.00 92.75 79 HIS A CA 1
ATOM 615 C C . HIS A 1 79 ? 5.697 -10.543 4.585 1.00 92.75 79 HIS A C 1
ATOM 617 O O . HIS A 1 79 ? 6.579 -10.280 5.410 1.00 92.75 79 HIS A O 1
ATOM 623 N N . SER A 1 80 ? 5.894 -11.353 3.546 1.00 95.38 80 SER A N 1
ATOM 624 C CA . SER A 1 80 ? 7.218 -11.797 3.123 1.00 95.38 80 SER A CA 1
ATOM 625 C C . SER A 1 80 ? 7.865 -10.735 2.236 1.00 95.38 80 SER A C 1
ATOM 627 O O . SER A 1 80 ? 7.181 -9.882 1.667 1.00 95.38 80 SER A O 1
ATOM 629 N N . LYS A 1 81 ? 9.191 -10.808 2.095 1.00 94.31 81 LYS A N 1
ATOM 630 C CA . LYS A 1 81 ? 9.908 -9.999 1.106 1.00 94.31 81 LYS A CA 1
ATOM 631 C C . LYS A 1 81 ? 9.366 -10.267 -0.305 1.00 94.31 81 LYS A C 1
ATOM 633 O O . LYS A 1 81 ? 9.024 -9.333 -1.009 1.00 94.31 81 LYS A O 1
ATOM 638 N N . GLU A 1 82 ? 9.150 -11.537 -0.643 1.00 96.75 82 GLU A N 1
ATOM 639 C CA . GLU A 1 82 ? 8.605 -11.973 -1.937 1.00 96.75 82 GLU A CA 1
ATOM 640 C C . GLU A 1 82 ? 7.249 -11.332 -2.269 1.00 96.75 82 GLU A C 1
ATOM 642 O O . GLU A 1 82 ? 6.982 -11.030 -3.430 1.00 96.75 82 GLU A O 1
ATOM 647 N N . LEU A 1 83 ? 6.389 -11.106 -1.266 1.00 97.19 83 LEU A N 1
ATOM 648 C CA . LEU A 1 83 ? 5.108 -10.429 -1.467 1.00 97.19 83 LEU A CA 1
ATOM 649 C C . LEU A 1 83 ? 5.306 -8.955 -1.844 1.00 97.19 83 LEU A C 1
ATOM 651 O O . LEU A 1 83 ? 4.629 -8.467 -2.747 1.00 97.19 83 LEU A O 1
ATOM 655 N N . LEU A 1 84 ? 6.215 -8.253 -1.159 1.00 97.12 84 LEU A N 1
ATOM 656 C CA . LEU A 1 84 ? 6.528 -6.854 -1.460 1.00 97.12 84 LEU A CA 1
ATOM 657 C C . LEU A 1 84 ? 7.209 -6.723 -2.826 1.00 97.12 84 LEU A C 1
ATOM 659 O O . LEU A 1 84 ? 6.811 -5.870 -3.615 1.00 97.12 84 LEU A O 1
ATOM 663 N N . ASP A 1 85 ? 8.155 -7.613 -3.129 1.00 97.56 85 ASP A N 1
ATOM 664 C CA . ASP A 1 85 ? 8.846 -7.663 -4.419 1.00 97.56 85 ASP A CA 1
ATOM 665 C C . ASP A 1 85 ? 7.830 -7.921 -5.549 1.00 97.56 85 ASP A C 1
ATOM 667 O O . ASP A 1 85 ? 7.805 -7.205 -6.548 1.00 97.56 85 ASP A O 1
ATOM 671 N N . SER A 1 86 ? 6.906 -8.873 -5.372 1.00 97.81 86 SER A N 1
ATOM 672 C CA . SER A 1 86 ? 5.841 -9.144 -6.355 1.00 97.81 86 SER A CA 1
ATOM 673 C C . SER A 1 86 ? 4.932 -7.930 -6.567 1.00 97.81 86 SER A C 1
ATOM 675 O O . SER A 1 86 ? 4.593 -7.594 -7.703 1.00 97.81 86 SER A O 1
ATOM 677 N N . ALA A 1 87 ? 4.567 -7.231 -5.489 1.00 97.38 87 ALA A N 1
ATOM 678 C CA . ALA A 1 87 ? 3.776 -6.008 -5.577 1.00 97.38 87 ALA A CA 1
ATOM 679 C C . ALA A 1 87 ? 4.528 -4.890 -6.323 1.00 97.38 87 ALA A C 1
ATOM 681 O O . ALA A 1 87 ? 3.920 -4.225 -7.159 1.00 97.38 87 ALA A O 1
ATOM 682 N N . ALA A 1 88 ? 5.838 -4.726 -6.103 1.00 97.75 88 ALA A N 1
ATOM 683 C CA . ALA A 1 88 ? 6.673 -3.773 -6.846 1.00 97.75 88 ALA A CA 1
ATOM 684 C C . ALA A 1 88 ? 6.720 -4.089 -8.353 1.00 97.75 88 ALA A C 1
ATOM 686 O O . ALA A 1 88 ? 6.751 -3.182 -9.185 1.00 97.75 88 ALA A O 1
ATOM 687 N N . HIS A 1 89 ? 6.633 -5.374 -8.711 1.00 97.38 89 HIS A N 1
ATOM 688 C CA . HIS A 1 89 ? 6.518 -5.863 -10.089 1.00 97.38 89 HIS A CA 1
ATOM 689 C C . HIS A 1 89 ? 5.088 -5.797 -10.652 1.00 97.38 89 HIS A C 1
ATOM 691 O O . HIS A 1 89 ? 4.794 -6.410 -11.680 1.00 97.38 89 HIS A O 1
ATOM 697 N N . LYS A 1 90 ? 4.202 -5.022 -10.014 1.00 96.25 90 LYS A N 1
ATOM 698 C CA . LYS A 1 90 ? 2.811 -4.798 -10.431 1.00 96.25 90 LYS A CA 1
ATOM 699 C C . LYS A 1 90 ? 1.956 -6.065 -10.425 1.00 96.25 90 LYS A C 1
ATOM 701 O O . LYS A 1 90 ? 0.944 -6.103 -11.128 1.00 96.25 90 LYS A O 1
ATOM 706 N N . ASP A 1 91 ? 2.314 -7.079 -9.633 1.00 95.81 91 ASP A N 1
ATOM 707 C CA . ASP A 1 91 ? 1.449 -8.242 -9.457 1.00 95.81 91 ASP A CA 1
ATOM 708 C C . ASP A 1 91 ? 0.139 -7.815 -8.763 1.00 95.81 91 ASP A C 1
ATOM 710 O O . ASP A 1 91 ? 0.154 -7.363 -7.610 1.00 95.81 91 ASP A O 1
ATOM 714 N N . PRO A 1 92 ? -1.018 -7.932 -9.440 1.00 93.50 92 PRO A N 1
ATOM 715 C CA . PRO A 1 92 ? -2.267 -7.391 -8.924 1.00 93.50 92 PRO A CA 1
ATOM 716 C C . PRO A 1 92 ? -2.731 -8.110 -7.656 1.00 93.50 92 PRO A C 1
ATOM 718 O O . PRO A 1 92 ? -3.369 -7.491 -6.803 1.00 93.50 92 PRO A O 1
ATOM 721 N N . TRP A 1 93 ? -2.402 -9.395 -7.501 1.00 93.31 93 TRP A N 1
ATOM 722 C CA . TRP A 1 93 ? -2.783 -10.184 -6.333 1.00 93.31 93 TRP A CA 1
ATOM 723 C C . TRP A 1 93 ? -1.972 -9.802 -5.102 1.00 93.31 93 TRP A C 1
ATOM 725 O O . TRP A 1 93 ? -2.547 -9.646 -4.025 1.00 93.31 93 TRP A O 1
ATOM 735 N N . ALA A 1 94 ? -0.666 -9.597 -5.257 1.00 95.75 94 ALA A N 1
ATOM 736 C CA . ALA A 1 94 ? 0.214 -9.117 -4.205 1.00 95.75 94 ALA A CA 1
ATOM 737 C C . ALA A 1 94 ? -0.227 -7.735 -3.715 1.00 95.75 94 ALA A C 1
ATOM 739 O O . ALA A 1 94 ? -0.403 -7.532 -2.511 1.00 95.75 94 ALA A O 1
ATOM 740 N N . CYS A 1 95 ? -0.509 -6.813 -4.641 1.00 95.12 95 CYS A N 1
ATOM 741 C CA . CYS A 1 95 ? -1.016 -5.489 -4.299 1.00 95.12 95 CYS A CA 1
ATOM 742 C C . CYS A 1 95 ? -2.371 -5.553 -3.569 1.00 95.12 95 CYS A C 1
ATOM 744 O O . CYS A 1 95 ? -2.546 -4.980 -2.492 1.00 95.12 95 CYS A O 1
ATOM 746 N N . LEU A 1 96 ? -3.337 -6.300 -4.114 1.00 92.94 96 LEU A N 1
ATOM 747 C CA . LEU A 1 96 ? -4.652 -6.460 -3.485 1.00 92.94 96 LEU A CA 1
ATOM 748 C C . LEU A 1 96 ? -4.563 -7.105 -2.104 1.00 92.94 96 LEU A C 1
ATOM 750 O O . LEU A 1 96 ? -5.306 -6.715 -1.204 1.00 92.94 96 LEU A O 1
ATOM 754 N N . ARG A 1 97 ? -3.660 -8.069 -1.920 1.00 94.38 97 ARG A N 1
ATOM 755 C CA . ARG A 1 97 ? -3.451 -8.725 -0.630 1.00 94.38 97 ARG A CA 1
ATOM 756 C C . ARG A 1 97 ? -3.001 -7.728 0.431 1.00 94.38 97 ARG A C 1
ATOM 758 O O . ARG A 1 97 ? -3.604 -7.688 1.500 1.00 94.38 97 ARG A O 1
ATOM 765 N N . ILE A 1 98 ? -1.994 -6.907 0.129 1.00 95.62 98 ILE A N 1
ATOM 766 C CA . ILE A 1 98 ? -1.504 -5.876 1.057 1.00 95.62 98 ILE A CA 1
ATOM 767 C C . ILE A 1 98 ? -2.637 -4.901 1.403 1.00 95.62 98 ILE A C 1
ATOM 769 O O . ILE A 1 98 ? -2.881 -4.631 2.581 1.00 95.62 98 ILE A O 1
ATOM 773 N N . LEU A 1 99 ? -3.378 -4.427 0.394 1.00 94.06 99 LEU A N 1
ATOM 774 C CA . LEU A 1 99 ? -4.504 -3.512 0.596 1.00 94.06 99 LEU A CA 1
ATOM 775 C C . LEU A 1 99 ? -5.603 -4.122 1.475 1.00 94.06 99 LEU A C 1
ATOM 777 O O . LEU A 1 99 ? -6.138 -3.455 2.361 1.00 94.06 99 LEU A O 1
ATOM 781 N N . PHE A 1 100 ? -5.946 -5.387 1.237 1.00 92.62 100 PHE A N 1
ATOM 782 C CA . PHE A 1 100 ? -6.986 -6.088 1.981 1.00 92.62 100 PHE A CA 1
ATOM 783 C C . PHE A 1 100 ? -6.597 -6.313 3.444 1.00 92.62 100 PHE A C 1
ATOM 785 O O . PHE A 1 100 ? -7.417 -6.088 4.337 1.00 92.62 100 PHE A O 1
ATOM 792 N N . GLU A 1 101 ? -5.355 -6.721 3.713 1.00 94.19 101 GLU A N 1
ATOM 793 C CA . GLU A 1 101 ? -4.876 -6.877 5.089 1.00 94.19 101 GLU A CA 1
ATOM 794 C C . GLU A 1 101 ? -4.872 -5.528 5.826 1.00 94.19 101 GLU A C 1
ATOM 796 O O . GLU A 1 101 ? -5.304 -5.458 6.980 1.00 94.19 101 GLU A O 1
ATOM 801 N N . LEU A 1 102 ? -4.485 -4.444 5.143 1.00 94.00 102 LEU A N 1
ATOM 802 C CA . LEU A 1 102 ? -4.553 -3.087 5.686 1.00 94.00 102 LEU A CA 1
ATOM 803 C C . LEU A 1 102 ? -5.994 -2.685 6.028 1.00 94.00 102 LEU A C 1
ATOM 805 O O . LEU A 1 102 ? -6.266 -2.279 7.157 1.00 94.00 102 LEU A O 1
ATOM 809 N N . PHE A 1 103 ? -6.934 -2.883 5.102 1.00 92.31 103 PHE A N 1
ATOM 810 C CA . PHE A 1 103 ? -8.362 -2.666 5.341 1.00 92.31 103 PHE A CA 1
ATOM 811 C C . PHE A 1 103 ? -8.869 -3.433 6.570 1.00 92.31 103 PHE A C 1
ATOM 813 O O . PHE A 1 103 ? -9.487 -2.843 7.458 1.00 92.31 103 PHE A O 1
ATOM 820 N N . A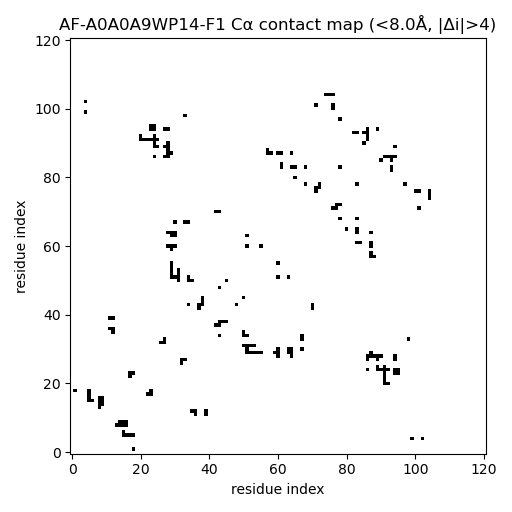LA A 1 104 ? -8.581 -4.735 6.658 1.00 91.06 104 ALA A N 1
ATOM 821 C CA . ALA A 1 104 ? -9.065 -5.587 7.741 1.00 91.06 104 ALA A CA 1
ATOM 822 C C . ALA A 1 104 ? -8.554 -5.128 9.119 1.00 91.06 104 ALA A C 1
ATOM 824 O O . ALA A 1 104 ? -9.314 -5.098 10.095 1.00 91.06 104 ALA A O 1
ATOM 825 N N . LYS A 1 105 ? -7.278 -4.731 9.208 1.00 91.12 105 LYS A N 1
ATOM 826 C CA . LYS A 1 105 ? -6.690 -4.223 10.456 1.00 91.12 105 LYS A CA 1
ATOM 827 C C . LYS A 1 105 ? -7.313 -2.903 10.888 1.00 91.12 105 LYS A C 1
ATOM 829 O O . LYS A 1 105 ? -7.688 -2.767 12.053 1.00 91.12 105 LYS A O 1
ATOM 834 N N . LEU A 1 106 ? -7.477 -1.971 9.955 1.00 89.56 106 LEU A N 1
ATOM 835 C CA . LEU A 1 106 ? -8.000 -0.638 10.253 1.00 89.56 106 LEU A CA 1
ATOM 836 C C . LEU A 1 106 ? -9.484 -0.673 10.631 1.00 89.56 106 LEU A C 1
ATOM 838 O O . LEU A 1 106 ? -9.875 -0.040 11.608 1.00 89.56 106 LEU A O 1
ATOM 842 N N . GLN A 1 107 ? -10.297 -1.495 9.958 1.00 84.56 107 GLN A N 1
ATOM 843 C CA . GLN A 1 107 ? -11.697 -1.713 10.351 1.00 84.56 107 GLN A CA 1
ATOM 844 C C . GLN A 1 107 ? -11.820 -2.290 11.765 1.00 84.56 107 GLN A C 1
ATOM 846 O O . GLN A 1 107 ? -12.688 -1.890 12.540 1.00 84.56 107 GLN A O 1
ATOM 851 N N . THR A 1 108 ? -10.935 -3.220 12.133 1.00 77.94 108 THR A N 1
ATOM 852 C CA . THR A 1 108 ? -10.934 -3.798 13.482 1.00 77.94 108 THR A CA 1
ATOM 853 C C . THR A 1 108 ? -10.570 -2.745 14.532 1.00 77.94 108 THR A C 1
ATOM 855 O O . THR A 1 108 ? -11.215 -2.676 15.580 1.00 77.94 108 THR A O 1
ATOM 858 N N . GLN A 1 109 ? -9.581 -1.887 14.261 1.00 72.00 109 GLN A N 1
ATOM 859 C CA . GLN A 1 109 ? -9.199 -0.797 15.166 1.00 72.00 109 GLN A CA 1
ATOM 860 C C . GLN A 1 109 ? -10.307 0.249 15.334 1.00 72.00 109 GLN A C 1
ATOM 862 O O . GLN A 1 109 ? -10.617 0.608 16.472 1.00 72.00 109 GLN A O 1
ATOM 867 N N . ASP A 1 110 ? -10.953 0.673 14.244 1.00 67.81 110 ASP A N 1
ATOM 868 C CA . ASP A 1 110 ? -12.083 1.612 14.289 1.00 67.81 110 ASP A CA 1
ATOM 869 C C . ASP A 1 110 ? -13.235 1.060 15.142 1.00 67.81 110 ASP A C 1
ATOM 871 O O . ASP A 1 110 ? -13.759 1.753 16.020 1.00 67.81 110 ASP A O 1
ATOM 875 N N . ASN A 1 111 ? -13.575 -0.220 14.963 1.00 60.94 111 ASN A N 1
ATOM 876 C CA . ASN A 1 111 ? -14.608 -0.884 15.760 1.00 60.94 111 ASN A CA 1
ATOM 877 C C . ASN A 1 111 ? -14.220 -0.998 17.239 1.00 60.94 111 ASN A C 1
ATOM 879 O O . ASN A 1 111 ? -15.057 -0.799 18.120 1.00 60.94 111 ASN A O 1
ATOM 883 N N . THR A 1 112 ? -12.948 -1.274 17.534 1.00 60.31 112 THR A N 1
ATOM 884 C CA . THR A 1 112 ? -12.463 -1.368 18.918 1.00 60.31 112 THR A CA 1
ATOM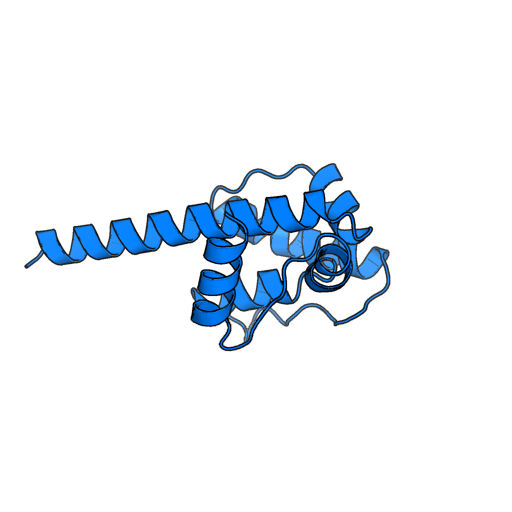 885 C C . THR A 1 112 ? -12.538 -0.010 19.618 1.00 60.31 112 THR A C 1
ATOM 887 O O . THR A 1 112 ? -13.016 0.085 20.749 1.00 60.31 112 THR A O 1
ATOM 890 N N . HIS A 1 113 ? -12.135 1.060 18.932 1.00 59.19 113 HIS A N 1
ATOM 891 C CA . HIS A 1 113 ? -12.205 2.421 19.455 1.00 59.19 113 HIS A CA 1
ATOM 892 C C . HIS A 1 113 ? -13.656 2.886 19.665 1.00 59.19 113 HIS A C 1
ATOM 894 O O . HIS A 1 113 ? -13.961 3.524 20.675 1.00 59.19 113 HIS A O 1
ATOM 900 N N . PHE A 1 114 ? -14.574 2.516 18.766 1.00 51.09 114 PHE A N 1
ATOM 901 C CA . PHE A 1 114 ? -16.006 2.780 18.926 1.00 51.09 114 PHE A CA 1
ATOM 902 C C . PHE A 1 114 ? -16.603 2.062 20.150 1.00 51.09 114 PHE A C 1
ATOM 904 O O . PHE A 1 114 ? -17.284 2.691 20.962 1.00 51.09 114 PHE A O 1
ATOM 911 N N . LEU A 1 115 ? -16.296 0.774 20.337 1.00 46.69 115 LEU A N 1
ATOM 912 C CA . LEU A 1 115 ? -16.760 -0.011 21.490 1.00 46.69 115 LEU A CA 1
ATOM 913 C C . LEU A 1 115 ? -16.206 0.517 22.823 1.00 46.69 115 LEU A C 1
ATOM 915 O O . LEU A 1 115 ? -16.928 0.558 23.820 1.00 46.69 115 LEU A O 1
ATOM 919 N N . MET A 1 116 ? -14.944 0.956 22.850 1.00 53.91 116 MET A N 1
ATOM 920 C CA . MET A 1 116 ? -14.347 1.568 24.042 1.00 53.91 116 MET A CA 1
ATOM 921 C C . MET A 1 116 ? -15.012 2.901 24.404 1.00 53.91 116 MET A C 1
ATOM 923 O O . MET A 1 116 ? -15.245 3.155 25.583 1.00 53.91 116 MET A O 1
ATOM 927 N N . LYS A 1 117 ? -15.386 3.720 23.411 1.00 52.00 117 LYS A N 1
ATOM 928 C CA . LYS A 1 117 ? -16.125 4.970 23.648 1.00 52.00 117 LYS A CA 1
ATOM 929 C C . LYS A 1 117 ? -17.541 4.744 24.177 1.00 52.00 117 LYS A C 1
ATOM 931 O O . LYS A 1 117 ? -17.988 5.535 24.994 1.00 52.00 117 LYS A O 1
ATOM 936 N N . GLN A 1 118 ? -18.226 3.675 23.764 1.00 51.94 118 GLN A N 1
ATOM 937 C CA . GLN A 1 118 ? -19.546 3.334 24.314 1.00 51.94 118 GLN A CA 1
ATOM 938 C C . GLN A 1 118 ? -19.486 2.816 25.754 1.00 51.94 118 GLN A C 1
ATOM 940 O O . GLN A 1 118 ? -20.385 3.099 26.530 1.00 51.94 118 GLN A O 1
ATOM 945 N N . LYS A 1 119 ? -18.443 2.062 26.125 1.00 48.81 119 LYS A N 1
ATOM 946 C CA . LYS A 1 119 ? -18.283 1.556 27.501 1.00 48.81 119 LYS A CA 1
ATOM 947 C C . LYS A 1 119 ? -17.882 2.627 28.518 1.00 48.81 119 LYS A C 1
ATOM 949 O O . LYS A 1 119 ? -18.024 2.390 29.712 1.00 48.81 119 LYS A O 1
ATOM 954 N N . ALA A 1 120 ? -17.328 3.744 28.056 1.00 52.28 120 ALA A N 1
ATOM 955 C CA . ALA A 1 120 ? -16.919 4.870 28.893 1.00 52.28 120 ALA A CA 1
ATOM 956 C C . ALA A 1 120 ? -17.996 5.969 29.010 1.00 52.28 120 ALA A C 1
ATOM 958 O O . ALA A 1 120 ? -17.715 7.009 29.605 1.00 52.28 120 ALA A O 1
ATOM 959 N N . ALA A 1 121 ? -19.181 5.753 28.424 1.00 45.56 121 ALA A N 1
ATOM 960 C CA . ALA A 1 121 ? -20.334 6.651 28.468 1.00 45.56 121 ALA A CA 1
ATOM 961 C C . ALA A 1 121 ? -21.412 6.133 29.429 1.00 45.56 121 ALA A C 1
ATOM 963 O O . ALA A 1 121 ? -21.577 4.895 29.518 1.00 45.56 121 ALA A O 1
#

Sequence (121 aa):
MTEVLEQWMVKTMGYMVKLSTVEVGNLLYDGTVYHDILCKYNIINCNKCPAPPRNPSVEVAEQSLTDLGLWLKLLGISHSKELLDSAAHKDPWACLRILFELFAKLQTQDNTHFLMKQKAA

Mean predicted aligned error: 5.66 Å

Solvent-accessible surface area (backbone atoms only — not comparable to full-atom values): 6644 Å² total; per-residue (Å²): 109,68,66,59,53,31,52,48,42,25,71,72,71,72,47,87,54,75,79,43,77,83,47,32,7,78,65,38,21,29,28,40,57,60,49,52,51,37,34,73,70,65,74,43,57,61,92,81,50,74,74,44,62,79,89,56,56,55,72,55,11,34,51,36,35,53,62,48,43,57,57,40,44,75,68,70,45,88,77,56,69,68,45,43,48,38,12,23,71,35,33,34,65,41,31,50,50,55,53,49,52,51,51,56,46,51,54,51,50,54,52,50,54,52,54,53,55,58,73,75,100

Nearest PDB structures (foldseek):
  4edl-assembly1_A  TM=7.540E-01  e=7.642E-02  Homo sapiens
  2ee7-assembly1_A  TM=7.335E-01  e=1.842E-01  Homo sapiens
  8r4l-assembly1_A  TM=2.714E-01  e=3.705E+00  Methylosinus trichosporium OB3b
  5fje-assembly1_A  TM=2.687E-01  e=8.929E+00  Methylosinus trichosporium OB3b
  8r4m-assembly1_B  TM=2.523E-01  e=9.903E+00  Methylosinus trichosporium OB3b

pLDDT: mean 86.82, std 12.97, range [45.56, 97.81]

Organism: Lygus hesperus (NCBI:txid30085)